Protein AF-A0A2K6L1Q2-F1 (afdb_monomer)

pLDDT: mean 73.41, std 18.21, range [31.97, 95.38]

Radius of gyration: 20.14 Å; Cα contacts (8 Å, |Δi|>4): 125; chains: 1; bounding box: 60×43×39 Å

Sequence (139 aa):
LRARGFLQLRGVNGSLGMLEQARARGLYQRLSLCTLGQEPLPGPEVGAPSDGQVPCNAIPELLCVTKPGGLVCLTTRTNLSNLQNKEALEATPGRLEQAGAWDCLPPSWRWYPASLPRMASSSALSTCTESRRRPRLRK

Organism: Rhinopithecus bieti (NCBI:txid61621)

Foldseek 3Di:
DVVQVPPAAEEEFLDPVVQVVVVVVVPHPYYYNDQQPPDQDPAQDEDEDEPPGYALNSVVRNLVRHDVVGDHDYDYDDDPVCPVVVVSNVVSQVVCVVVVNDDDDDPPDDDDPPPPPPPPDDDDDDDDDDDDDDDDDDD

Nearest PDB structures (foldseek):
  4gl2-assembly1_A  TM=4.112E-01  e=1.077E+00  Homo sapiens
  6gjz-assembly1_A  TM=3.585E-01  e=5.504E-01  Mus musculus
  6gkm-assembly1_A  TM=3.694E-01  e=7.199E-01  Mus musculus
  6h61-assembly1_A  TM=3.714E-01  e=9.416E-01  Mus musculus
  6g1s-assembly1_A  TM=3.809E-01  e=8.624E+00  Mus musculus

Structure (mmCIF, N/CA/C/O backbone):
data_AF-A0A2K6L1Q2-F1
#
_entry.id   AF-A0A2K6L1Q2-F1
#
loop_
_atom_site.group_PDB
_atom_site.id
_atom_site.type_symbol
_atom_site.label_atom_id
_atom_site.label_alt_id
_atom_site.label_comp_id
_atom_site.label_asym_id
_atom_site.label_entity_id
_atom_site.label_seq_id
_atom_site.pdbx_PDB_ins_code
_atom_site.Cartn_x
_atom_site.Cartn_y
_atom_site.Cartn_z
_atom_site.occupancy
_atom_site.B_iso_or_equiv
_atom_site.auth_seq_id
_atom_site.auth_comp_id
_atom_site.auth_asym_id
_atom_site.auth_atom_id
_atom_site.pdbx_PDB_model_num
ATOM 1 N N . LEU A 1 1 ? -0.148 -15.492 0.719 1.00 76.94 1 LEU A N 1
ATOM 2 C CA . LEU A 1 1 ? -1.339 -14.608 0.795 1.00 76.94 1 LEU A CA 1
ATOM 3 C C . LEU A 1 1 ? -2.641 -15.402 0.752 1.00 76.94 1 LEU A C 1
ATOM 5 O O . LEU A 1 1 ? -3.340 -15.396 1.754 1.00 76.94 1 LEU A O 1
ATOM 9 N N . ARG A 1 2 ? -2.929 -16.177 -0.304 1.00 80.12 2 ARG A N 1
ATOM 10 C CA . ARG A 1 2 ? -4.158 -17.001 -0.370 1.00 80.12 2 ARG A CA 1
ATOM 11 C C . ARG A 1 2 ? -4.331 -17.972 0.806 1.00 80.12 2 ARG A C 1
ATOM 13 O O . ARG A 1 2 ? -5.393 -17.998 1.408 1.00 80.12 2 ARG A O 1
ATOM 20 N N . ALA A 1 3 ? -3.266 -18.674 1.203 1.00 82.38 3 ALA A N 1
ATOM 21 C CA . ALA A 1 3 ? -3.279 -19.554 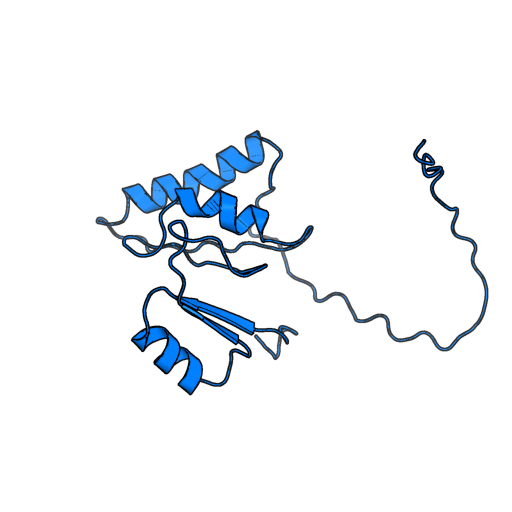2.381 1.00 82.38 3 ALA A CA 1
ATOM 22 C C . ALA A 1 3 ? -3.550 -18.820 3.713 1.00 82.38 3 ALA A C 1
ATOM 24 O O . ALA A 1 3 ? -3.939 -19.440 4.691 1.00 82.38 3 ALA A O 1
ATOM 25 N N . ARG A 1 4 ? -3.364 -17.492 3.750 1.00 81.06 4 ARG A N 1
ATOM 26 C CA . ARG A 1 4 ? -3.723 -16.629 4.884 1.00 81.06 4 ARG A CA 1
ATOM 27 C C . ARG A 1 4 ? -5.089 -15.955 4.686 1.00 81.06 4 ARG A C 1
ATOM 29 O O . ARG A 1 4 ? -5.346 -14.942 5.308 1.00 81.06 4 ARG A O 1
ATOM 36 N N . GLY A 1 5 ? -5.937 -16.449 3.782 1.00 84.56 5 GLY A N 1
ATOM 37 C CA . GLY A 1 5 ? -7.286 -15.918 3.550 1.00 84.56 5 GLY A CA 1
ATOM 38 C C . GLY A 1 5 ? -7.372 -14.674 2.658 1.00 84.56 5 GLY A C 1
ATOM 39 O O . GLY A 1 5 ? -8.467 -14.169 2.429 1.00 84.56 5 GLY A O 1
ATOM 40 N N . PHE A 1 6 ? -6.261 -14.183 2.098 1.00 83.50 6 PHE A N 1
ATOM 41 C CA . PHE A 1 6 ? -6.296 -13.059 1.155 1.00 83.50 6 PHE A CA 1
ATOM 42 C C . PHE A 1 6 ? -6.743 -13.551 -0.221 1.00 83.50 6 PHE A C 1
ATOM 44 O O . PHE A 1 6 ? -5.948 -14.094 -0.994 1.00 83.50 6 PHE A O 1
ATOM 51 N N . LEU A 1 7 ? -8.036 -13.390 -0.499 1.00 84.44 7 LEU A N 1
ATOM 52 C CA . LEU A 1 7 ? -8.665 -13.860 -1.731 1.00 84.44 7 LEU A CA 1
ATOM 53 C C . LEU A 1 7 ? -8.673 -12.811 -2.833 1.00 84.44 7 LEU A C 1
ATOM 55 O O . LEU A 1 7 ? -8.662 -13.195 -3.995 1.00 84.44 7 LEU A O 1
ATOM 59 N N . GLN A 1 8 ? -8.681 -11.521 -2.487 1.00 86.00 8 GLN A N 1
ATOM 60 C CA . GLN A 1 8 ? -8.736 -10.432 -3.457 1.00 86.00 8 GLN A CA 1
ATOM 61 C C . GLN A 1 8 ? -7.426 -9.639 -3.462 1.00 86.00 8 GLN A C 1
ATOM 63 O O . GLN A 1 8 ? -7.182 -8.839 -2.564 1.00 86.00 8 GLN A O 1
ATOM 68 N N . LEU A 1 9 ? -6.573 -9.893 -4.454 1.00 86.88 9 LEU A N 1
ATOM 69 C CA . LEU A 1 9 ? -5.288 -9.228 -4.632 1.00 86.88 9 LEU A CA 1
ATOM 70 C C . LEU A 1 9 ? -5.365 -8.291 -5.835 1.00 86.88 9 LEU A C 1
ATOM 72 O O . LEU A 1 9 ? -5.622 -8.717 -6.963 1.00 86.88 9 LEU A O 1
ATOM 76 N N . ARG A 1 10 ? -5.110 -7.010 -5.582 1.00 87.62 10 ARG A N 1
ATOM 77 C CA . ARG A 1 10 ? -4.991 -5.964 -6.599 1.00 87.62 10 ARG A CA 1
ATOM 78 C C . ARG A 1 10 ? -3.590 -5.377 -6.525 1.00 87.62 10 ARG A C 1
ATOM 80 O O . ARG A 1 10 ? -3.034 -5.279 -5.434 1.00 87.62 10 ARG A O 1
ATOM 87 N N . GLY A 1 11 ? -3.006 -5.083 -7.678 1.00 87.44 11 GLY A N 1
ATOM 88 C CA . GLY A 1 11 ? -1.664 -4.522 -7.780 1.00 87.44 11 GLY A CA 1
ATOM 89 C C . GLY A 1 11 ? -1.693 -3.204 -8.533 1.00 87.44 11 GLY A C 1
ATOM 90 O O . GLY A 1 11 ? -2.393 -3.084 -9.537 1.00 87.44 11 GLY A O 1
ATOM 91 N N . VAL A 1 12 ? -0.912 -2.243 -8.059 1.00 86.00 12 VAL A N 1
ATOM 92 C CA . VAL A 1 12 ? -0.738 -0.942 -8.700 1.00 86.00 12 VAL A CA 1
ATOM 93 C C . VAL A 1 12 ? 0.741 -0.641 -8.824 1.00 86.00 12 VAL A C 1
ATOM 95 O O . VAL A 1 12 ? 1.527 -0.943 -7.924 1.00 86.00 12 VAL A O 1
ATOM 98 N N . ASN A 1 13 ? 1.136 -0.122 -9.980 1.00 86.38 13 ASN A N 1
ATOM 99 C CA . ASN A 1 13 ? 2.508 0.277 -10.246 1.00 86.38 13 ASN A CA 1
ATOM 100 C C . ASN A 1 13 ? 2.531 1.357 -11.329 1.00 86.38 13 ASN A C 1
ATOM 102 O O . ASN A 1 13 ? 1.692 1.323 -12.222 1.00 86.38 13 ASN A O 1
ATOM 106 N N . GLY A 1 14 ? 3.507 2.265 -11.288 1.00 86.56 14 GLY A N 1
ATOM 107 C CA . GLY A 1 14 ? 3.717 3.272 -12.337 1.00 86.56 14 GLY A CA 1
ATOM 108 C C . GLY A 1 14 ? 4.475 2.749 -13.567 1.00 86.56 14 GLY A C 1
ATOM 109 O O . GLY A 1 14 ? 4.602 3.460 -14.556 1.00 86.56 14 GLY A O 1
ATOM 110 N N . SER A 1 15 ? 4.986 1.512 -13.537 1.00 89.06 15 SER A N 1
ATOM 111 C CA . SER A 1 15 ? 5.748 0.903 -14.633 1.00 89.06 15 SER A CA 1
ATOM 112 C C . SER A 1 15 ? 4.976 -0.224 -15.315 1.00 89.06 15 SER A C 1
ATOM 114 O O . SER A 1 15 ? 4.631 -1.228 -14.687 1.00 89.06 15 SER A O 1
ATOM 116 N N . LEU A 1 16 ? 4.788 -0.108 -16.634 1.00 90.81 16 LEU A N 1
ATOM 117 C CA . LEU A 1 16 ? 4.151 -1.147 -17.445 1.00 90.81 16 LEU A CA 1
ATOM 118 C C . LEU A 1 16 ? 4.905 -2.485 -17.366 1.00 90.81 16 LEU A C 1
ATOM 120 O O . LEU A 1 16 ? 4.280 -3.522 -17.154 1.00 90.81 16 LEU A O 1
ATOM 124 N N . GLY A 1 17 ? 6.240 -2.461 -17.430 1.00 93.75 17 GLY A N 1
ATOM 125 C CA . GLY A 1 17 ? 7.057 -3.677 -17.340 1.00 93.75 17 GLY A CA 1
ATOM 126 C C . GLY A 1 17 ? 6.898 -4.403 -16.000 1.00 93.75 17 GLY A C 1
ATOM 127 O O . GLY A 1 17 ? 6.824 -5.631 -15.955 1.00 93.75 17 GLY A O 1
ATOM 128 N N . MET A 1 18 ? 6.747 -3.662 -14.895 1.00 92.38 18 MET A N 1
ATOM 129 C CA . MET A 1 18 ? 6.452 -4.265 -13.589 1.00 92.38 18 MET A CA 1
ATOM 130 C C . MET A 1 18 ? 5.052 -4.888 -13.543 1.00 92.38 18 MET A C 1
ATOM 132 O O . MET A 1 18 ? 4.867 -5.937 -12.923 1.00 92.38 18 MET A O 1
ATOM 136 N N . LEU A 1 19 ? 4.066 -4.286 -14.215 1.00 93.44 19 LEU A N 1
ATOM 137 C CA . LEU A 1 19 ? 2.722 -4.859 -14.323 1.00 93.44 19 LEU A CA 1
ATOM 138 C C . LEU A 1 19 ? 2.707 -6.130 -15.176 1.00 93.44 19 LEU A C 1
ATOM 140 O O . LEU A 1 19 ? 1.99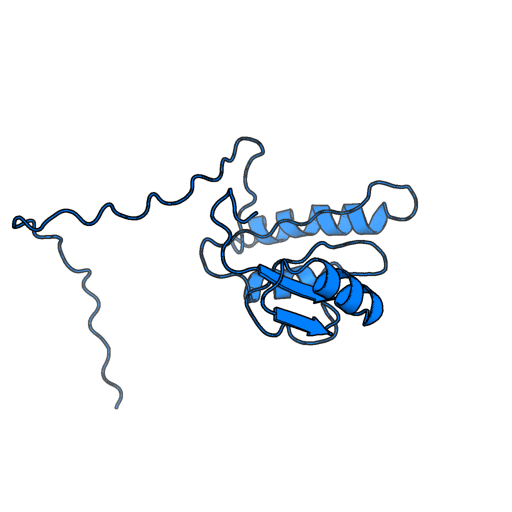9 -7.076 -14.835 1.00 93.44 19 LEU A O 1
ATOM 144 N N . GLU A 1 20 ? 3.499 -6.200 -16.243 1.00 95.38 20 GLU A N 1
ATOM 145 C CA . GLU A 1 20 ? 3.662 -7.419 -17.044 1.00 95.38 20 GLU A CA 1
ATOM 146 C C . GLU A 1 20 ? 4.281 -8.548 -16.215 1.00 95.38 20 GLU A C 1
ATOM 148 O O . GLU A 1 20 ? 3.745 -9.660 -16.180 1.00 95.38 20 GLU A O 1
ATOM 153 N N . GLN A 1 21 ? 5.333 -8.250 -15.446 1.00 94.75 21 GLN A N 1
ATOM 154 C CA . GLN A 1 21 ? 5.915 -9.202 -14.497 1.00 94.75 21 GLN A CA 1
ATOM 155 C C . GLN A 1 21 ? 4.903 -9.651 -13.433 1.00 94.75 21 GLN A C 1
ATOM 157 O O . GLN A 1 21 ? 4.828 -10.836 -13.104 1.00 94.75 21 GLN A O 1
ATOM 162 N N . ALA A 1 22 ? 4.098 -8.731 -12.894 1.00 93.00 22 ALA A N 1
ATOM 163 C CA . ALA A 1 22 ? 3.054 -9.055 -11.925 1.00 93.00 22 ALA A CA 1
ATOM 164 C C . ALA A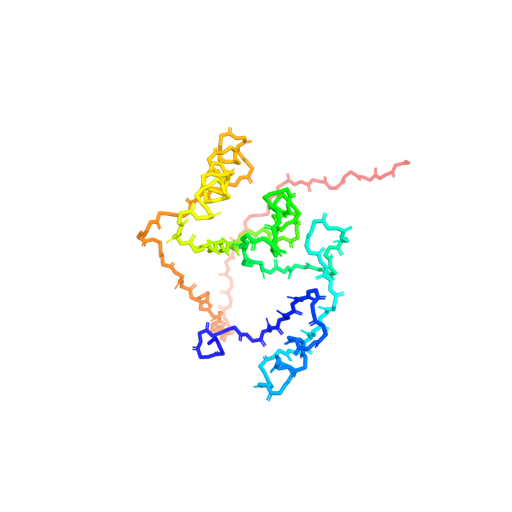 1 22 ? 1.950 -9.933 -12.538 1.00 93.00 22 ALA A C 1
ATOM 166 O O . ALA A 1 22 ? 1.470 -10.863 -11.884 1.00 93.00 22 ALA A O 1
ATOM 167 N N . ARG A 1 23 ? 1.582 -9.681 -13.801 1.00 93.81 23 ARG A N 1
ATOM 168 C CA . ARG A 1 23 ? 0.609 -10.477 -14.561 1.00 93.81 23 ARG A CA 1
ATOM 169 C C . ARG A 1 23 ? 1.105 -11.903 -14.765 1.00 93.81 23 ARG A C 1
ATOM 171 O O . ARG A 1 23 ? 0.349 -12.836 -14.510 1.00 93.81 23 ARG A O 1
ATOM 178 N N . ALA A 1 24 ? 2.374 -12.074 -15.137 1.00 95.38 24 ALA A N 1
ATOM 179 C CA . ALA A 1 24 ? 2.987 -13.386 -15.339 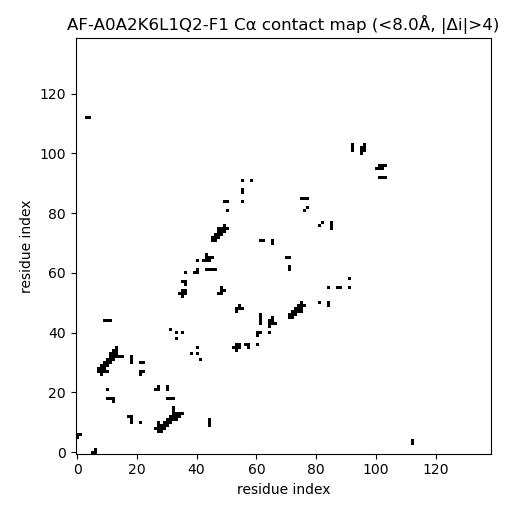1.00 95.38 24 ALA A CA 1
ATOM 180 C C . ALA A 1 24 ? 2.954 -14.271 -14.078 1.00 95.38 24 ALA A C 1
ATOM 182 O O . ALA A 1 24 ? 2.927 -15.494 -14.181 1.00 95.38 24 ALA A O 1
ATOM 183 N N . ARG A 1 25 ? 2.895 -13.675 -12.878 1.00 90.75 25 ARG A N 1
ATOM 184 C CA . ARG A 1 25 ? 2.770 -14.419 -11.611 1.00 90.75 25 ARG A CA 1
ATOM 185 C C . ARG A 1 25 ? 1.368 -14.982 -11.358 1.00 90.75 25 ARG A C 1
ATOM 187 O O . ARG A 1 25 ? 1.222 -15.827 -10.482 1.00 90.75 25 ARG A O 1
ATOM 194 N N . GLY A 1 26 ? 0.333 -14.489 -12.044 1.00 89.94 26 GLY A N 1
ATOM 195 C CA . GLY A 1 26 ? -1.047 -14.978 -11.905 1.00 89.94 26 GLY A CA 1
ATOM 196 C C . GLY A 1 26 ? -1.677 -14.783 -10.516 1.00 89.94 26 GLY A C 1
ATOM 197 O O . GLY A 1 26 ? -2.661 -15.441 -10.188 1.00 89.94 26 GLY A O 1
ATOM 198 N N . LEU A 1 27 ? -1.109 -13.912 -9.670 1.00 88.69 27 LEU A N 1
ATOM 199 C CA . LEU A 1 27 ? -1.566 -13.711 -8.286 1.00 88.69 27 LEU A CA 1
ATOM 200 C C . LEU A 1 27 ? -2.655 -12.638 -8.151 1.00 88.69 27 LEU A C 1
ATOM 202 O O . LEU A 1 27 ? -3.487 -12.724 -7.250 1.00 88.69 27 LEU A O 1
ATOM 206 N N . TYR A 1 28 ? -2.623 -11.619 -9.009 1.00 89.56 28 TYR A N 1
ATOM 207 C CA . TYR A 1 28 ? -3.480 -10.438 -8.925 1.00 89.56 28 TYR A CA 1
ATOM 208 C C . TYR A 1 28 ? -4.716 -10.607 -9.810 1.00 89.56 28 TYR A C 1
ATOM 210 O O . TYR A 1 28 ? -4.581 -10.960 -10.978 1.00 89.56 28 TYR A O 1
ATOM 218 N N . GLN A 1 29 ? -5.916 -10.309 -9.300 1.00 89.38 29 GLN A N 1
ATOM 219 C CA . GLN A 1 29 ? -7.115 -10.274 -10.157 1.00 89.38 29 GLN A CA 1
ATOM 220 C C . GLN A 1 29 ? -7.197 -8.999 -10.987 1.00 89.38 29 GLN A C 1
ATOM 222 O O . GLN A 1 29 ? -7.828 -8.989 -12.040 1.00 89.38 29 GLN A O 1
ATOM 227 N N . ARG A 1 30 ? -6.600 -7.908 -10.496 1.00 89.19 30 ARG A N 1
ATOM 228 C CA . ARG A 1 30 ? -6.578 -6.622 -11.186 1.00 89.19 30 ARG A CA 1
ATOM 229 C C . ARG A 1 30 ? -5.223 -5.957 -11.024 1.00 89.19 30 ARG A C 1
ATOM 231 O O . ARG A 1 30 ? -4.647 -5.973 -9.937 1.00 89.19 30 ARG A O 1
ATOM 238 N N . LEU A 1 31 ? -4.762 -5.367 -12.117 1.00 90.94 31 LEU A N 1
ATOM 239 C CA . LEU A 1 31 ? -3.541 -4.585 -12.204 1.00 90.94 31 LEU A CA 1
ATOM 240 C C . LEU A 1 31 ? -3.896 -3.213 -12.778 1.00 90.94 31 LEU A C 1
ATOM 242 O O . LEU A 1 31 ? -4.593 -3.157 -13.793 1.00 90.94 31 LEU A O 1
ATOM 246 N N . SER A 1 32 ? -3.439 -2.142 -12.136 1.00 89.25 32 SER A N 1
ATOM 247 C CA . SER A 1 32 ? -3.660 -0.765 -12.590 1.00 89.25 32 SER A CA 1
ATOM 248 C C . SER A 1 32 ? -2.321 -0.049 -12.764 1.00 89.25 32 SER A C 1
ATOM 250 O O . SER A 1 32 ? -1.442 -0.154 -11.907 1.00 89.25 32 SER A O 1
ATOM 252 N N . LEU A 1 33 ? -2.178 0.677 -13.872 1.00 89.31 33 LEU A N 1
ATOM 253 C CA . LEU A 1 33 ? -1.075 1.612 -14.083 1.00 89.31 33 LEU A CA 1
ATOM 254 C C . LEU A 1 33 ? -1.451 2.931 -13.409 1.00 89.31 33 LEU A C 1
ATOM 256 O O . LEU A 1 33 ? -2.422 3.555 -13.823 1.00 89.31 33 LEU A O 1
ATOM 260 N N . CYS A 1 34 ? -0.750 3.290 -12.338 1.00 85.00 34 CYS A N 1
ATOM 261 C CA . CYS A 1 34 ? -1.001 4.511 -11.572 1.00 85.00 34 CYS A CA 1
ATOM 262 C C . CYS A 1 34 ? 0.240 4.849 -10.749 1.00 85.00 34 CYS A C 1
ATOM 264 O O . CYS A 1 34 ? 0.873 3.954 -10.171 1.00 85.00 34 CYS A O 1
ATOM 266 N N . THR A 1 35 ? 0.570 6.136 -10.673 1.00 82.38 35 THR A N 1
ATOM 267 C CA . THR A 1 35 ? 1.663 6.635 -9.833 1.00 82.38 35 THR A CA 1
ATOM 268 C C . THR A 1 35 ? 1.097 7.266 -8.565 1.00 82.38 35 THR A C 1
ATOM 270 O O . THR A 1 35 ? 0.385 8.268 -8.616 1.00 82.38 35 THR A O 1
ATOM 273 N N . LEU A 1 36 ? 1.423 6.671 -7.415 1.00 77.00 36 LEU A N 1
ATOM 274 C CA . LEU A 1 36 ? 0.973 7.142 -6.102 1.00 77.00 36 LEU A CA 1
ATOM 275 C C . LEU A 1 36 ? 1.365 8.608 -5.866 1.00 77.00 36 LEU A C 1
ATOM 277 O O . LEU A 1 36 ? 2.521 8.982 -6.071 1.00 77.00 36 LEU A O 1
ATOM 281 N N . GLY A 1 37 ? 0.414 9.426 -5.407 1.00 73.75 37 GLY A N 1
ATOM 282 C CA . GLY A 1 37 ? 0.632 10.850 -5.147 1.00 73.75 37 GLY A CA 1
ATOM 283 C C . GLY A 1 37 ? 0.746 11.731 -6.398 1.00 73.75 37 GLY A C 1
ATOM 284 O O . GLY A 1 37 ? 1.063 12.913 -6.269 1.00 73.75 37 GLY A O 1
ATOM 285 N N . GLN A 1 38 ? 0.526 11.188 -7.599 1.00 76.62 38 GLN A N 1
ATOM 286 C CA . GLN A 1 38 ? 0.367 11.965 -8.839 1.00 76.62 38 GLN A CA 1
ATOM 287 C C . GLN A 1 38 ? -1.061 11.875 -9.377 1.00 76.62 38 GLN A C 1
ATOM 289 O O . GLN A 1 38 ? -1.599 12.859 -9.878 1.00 76.62 38 GLN A O 1
ATOM 294 N N . GLU A 1 39 ? -1.678 10.705 -9.246 1.00 76.75 39 GLU A N 1
ATOM 295 C CA . GLU A 1 39 ? -3.009 10.402 -9.761 1.00 76.75 39 GLU A CA 1
ATOM 296 C C . GLU A 1 39 ? -3.850 9.765 -8.646 1.00 76.75 39 GLU A C 1
ATOM 298 O O . GLU A 1 39 ? -3.292 9.008 -7.848 1.00 76.75 39 GLU A O 1
ATOM 303 N N . PRO A 1 40 ? -5.172 10.026 -8.593 1.00 74.94 40 PRO A N 1
ATOM 304 C CA . PRO A 1 40 ? -6.049 9.403 -7.613 1.00 74.94 40 PRO A CA 1
ATOM 305 C C . PRO A 1 40 ? -6.035 7.873 -7.698 1.00 74.94 40 PRO A C 1
ATOM 307 O O . PRO A 1 40 ? -6.221 7.297 -8.775 1.00 74.94 40 PRO A O 1
ATOM 310 N N . LEU A 1 41 ? -5.918 7.209 -6.552 1.00 72.94 41 LEU A N 1
ATOM 311 C CA . LEU A 1 41 ? -5.970 5.756 -6.464 1.00 72.94 41 LEU A CA 1
ATOM 312 C C . LEU A 1 41 ? -7.329 5.202 -6.937 1.00 72.94 41 LEU A C 1
ATOM 314 O O . LEU A 1 41 ? -8.385 5.656 -6.483 1.00 72.94 41 LEU A O 1
ATOM 318 N N . PRO A 1 42 ? -7.352 4.157 -7.789 1.00 66.12 42 PRO A N 1
ATOM 319 C CA . PRO A 1 42 ? -8.587 3.620 -8.361 1.00 66.12 42 PRO A CA 1
ATOM 320 C C . PRO A 1 42 ? -9.417 2.756 -7.384 1.00 66.12 42 PRO A C 1
ATOM 322 O O . PRO A 1 42 ? -10.364 2.077 -7.804 1.00 66.12 42 PRO A O 1
ATOM 325 N N . GLY A 1 43 ? -9.096 2.757 -6.084 1.00 65.69 43 GLY A N 1
ATOM 326 C CA . GLY A 1 43 ? -9.855 2.079 -5.033 1.00 65.69 43 GLY A CA 1
ATOM 327 C C . GLY A 1 43 ? -9.060 1.830 -3.741 1.00 65.69 43 GLY A C 1
ATOM 328 O O . GLY A 1 43 ? -7.963 2.355 -3.588 1.00 65.69 43 GLY A O 1
ATOM 329 N N . PRO A 1 44 ? -9.600 1.014 -2.808 1.00 57.00 44 PRO A N 1
ATOM 330 C CA . PRO A 1 44 ? -8.917 0.623 -1.573 1.00 57.00 44 PRO A CA 1
ATOM 331 C C . PRO A 1 44 ? -7.688 -0.231 -1.881 1.00 57.00 44 PRO A C 1
ATOM 333 O O . PRO A 1 44 ? -7.815 -1.409 -2.228 1.00 57.00 44 PRO A O 1
ATOM 336 N N . GLU A 1 45 ? -6.508 0.368 -1.768 1.00 59.31 45 GLU A N 1
ATOM 337 C CA . GLU A 1 45 ? -5.235 -0.205 -2.203 1.00 59.31 45 GLU A CA 1
ATOM 338 C C . GLU A 1 45 ? -4.161 -0.068 -1.118 1.00 59.31 45 GLU A C 1
ATOM 340 O O . GLU A 1 45 ? -4.205 0.834 -0.286 1.00 59.31 45 GLU A O 1
ATOM 345 N N . VAL A 1 46 ? -3.207 -1.004 -1.100 1.00 54.75 46 VAL A N 1
ATOM 346 C CA . VAL A 1 46 ? -2.101 -1.051 -0.130 1.00 54.75 46 VAL A CA 1
ATOM 347 C C . VAL A 1 46 ? -0.803 -0.748 -0.878 1.00 54.75 46 VAL A C 1
ATOM 349 O O . VAL A 1 46 ? -0.494 -1.431 -1.854 1.00 54.75 46 VAL A O 1
ATOM 352 N N . GLY A 1 47 ? -0.055 0.265 -0.433 1.00 53.06 47 GLY A N 1
ATOM 353 C CA . GLY A 1 47 ? 1.185 0.726 -1.070 1.00 53.06 47 GLY A CA 1
ATOM 354 C C . GLY A 1 47 ? 2.438 0.424 -0.243 1.00 53.06 47 GLY A C 1
ATOM 355 O O . GLY A 1 47 ? 2.379 0.398 0.981 1.00 53.06 47 GLY A O 1
ATOM 356 N N . ALA A 1 48 ? 3.580 0.228 -0.909 1.00 54.53 48 ALA A N 1
ATOM 357 C CA . ALA A 1 48 ? 4.896 0.076 -0.282 1.00 54.53 48 ALA A CA 1
ATOM 358 C C . ALA A 1 48 ? 5.793 1.262 -0.685 1.00 54.53 48 ALA A C 1
ATOM 360 O O . ALA A 1 48 ? 6.228 1.312 -1.838 1.00 54.53 48 ALA A O 1
ATOM 361 N N . PRO A 1 49 ? 6.046 2.238 0.206 1.00 48.91 49 PRO A N 1
ATOM 362 C CA . PRO A 1 49 ? 6.767 3.441 -0.182 1.00 48.91 49 PRO A CA 1
ATOM 363 C C . PRO A 1 49 ? 8.294 3.293 -0.158 1.00 48.91 49 PRO A C 1
ATOM 365 O O . PRO A 1 49 ? 8.879 2.873 0.835 1.00 48.91 49 PRO A O 1
ATOM 368 N N . SER A 1 50 ? 8.965 3.705 -1.237 1.00 44.97 50 SER A N 1
ATOM 369 C CA . SER A 1 50 ? 10.432 3.750 -1.334 1.00 44.97 50 SER A CA 1
ATOM 370 C C . SER A 1 50 ? 10.912 4.995 -2.085 1.00 44.97 50 SER A C 1
ATOM 372 O O . SER A 1 50 ? 10.148 5.565 -2.872 1.00 44.97 50 SER A O 1
ATOM 374 N N . ASP A 1 51 ? 12.174 5.393 -1.863 1.00 39.53 51 ASP A N 1
ATOM 375 C CA . ASP A 1 51 ? 12.806 6.503 -2.584 1.00 39.53 51 ASP A CA 1
ATOM 376 C C . ASP A 1 51 ? 12.696 6.334 -4.096 1.00 39.53 51 ASP A C 1
ATOM 378 O O . ASP A 1 51 ? 13.031 5.274 -4.635 1.00 39.53 51 ASP A O 1
ATOM 382 N N . GLY A 1 52 ? 12.268 7.393 -4.777 1.00 52.47 52 GLY A N 1
ATOM 383 C CA . GLY A 1 52 ? 12.067 7.396 -6.224 1.00 52.47 52 GLY A CA 1
ATOM 384 C C . GLY A 1 52 ? 10.840 6.617 -6.718 1.00 52.47 52 GLY A C 1
ATOM 385 O O . GLY A 1 52 ? 10.695 6.472 -7.928 1.00 52.47 52 GLY A O 1
ATOM 386 N N . GLN A 1 53 ? 9.964 6.112 -5.835 1.00 59.06 53 GLN A N 1
ATOM 387 C CA . GLN A 1 53 ? 8.741 5.395 -6.239 1.00 59.06 53 GLN A CA 1
ATOM 388 C C . GLN A 1 53 ? 7.462 5.909 -5.571 1.00 59.06 53 GLN A C 1
ATOM 390 O O . GLN A 1 53 ? 6.442 5.998 -6.249 1.00 59.06 53 GLN A O 1
ATOM 395 N N . VAL A 1 54 ? 7.485 6.259 -4.276 1.00 61.66 54 VAL A N 1
ATOM 396 C CA . VAL A 1 54 ? 6.292 6.778 -3.577 1.00 61.66 54 VAL A CA 1
ATOM 397 C C . VAL A 1 54 ? 6.682 7.895 -2.604 1.00 61.66 54 VAL A C 1
ATOM 399 O O . VAL A 1 54 ? 7.323 7.620 -1.586 1.00 61.66 54 VAL A O 1
ATOM 402 N N . PRO A 1 55 ? 6.297 9.147 -2.879 1.00 70.69 55 PRO A N 1
ATOM 403 C CA . PRO A 1 55 ? 6.540 10.259 -1.967 1.00 70.69 55 PRO A CA 1
ATOM 404 C C . PRO A 1 55 ? 5.705 10.140 -0.678 1.00 70.69 55 PRO A C 1
ATOM 406 O O . PRO A 1 55 ? 4.587 9.626 -0.684 1.00 70.69 55 PRO A O 1
ATOM 409 N N . CYS A 1 56 ? 6.217 10.660 0.447 1.00 74.38 56 CYS A N 1
ATOM 410 C CA . CYS A 1 56 ? 5.501 10.624 1.736 1.00 74.38 56 CYS A CA 1
ATOM 411 C C . CYS A 1 56 ? 4.146 11.362 1.699 1.00 74.38 56 CYS A C 1
ATOM 413 O O . CYS A 1 56 ? 3.259 11.068 2.498 1.00 74.38 56 CYS A O 1
ATOM 415 N N . ASN A 1 57 ? 3.948 12.284 0.750 1.00 75.31 57 ASN A N 1
ATOM 416 C CA . ASN A 1 57 ? 2.665 12.962 0.539 1.00 75.31 57 ASN A CA 1
ATOM 417 C C . ASN A 1 57 ? 1.558 12.036 -0.015 1.00 75.31 57 ASN A C 1
ATOM 419 O O . ASN A 1 57 ? 0.396 12.426 0.022 1.00 75.31 57 ASN A O 1
ATOM 423 N N . ALA A 1 58 ? 1.885 10.824 -0.478 1.00 78.31 58 ALA A N 1
ATOM 424 C CA . ALA A 1 58 ? 0.907 9.819 -0.896 1.00 78.31 58 ALA A CA 1
ATOM 425 C C . ALA A 1 58 ? 0.304 9.050 0.295 1.00 78.31 58 ALA A C 1
ATOM 427 O O . ALA A 1 58 ? -0.693 8.346 0.145 1.00 78.31 58 ALA A O 1
ATOM 428 N N . ILE A 1 59 ? 0.888 9.169 1.494 1.00 80.31 59 ILE A N 1
ATOM 429 C CA . ILE A 1 59 ? 0.417 8.446 2.682 1.00 80.31 59 ILE A CA 1
ATOM 430 C C . ILE A 1 59 ? -1.029 8.831 3.035 1.00 80.31 59 ILE A C 1
ATOM 432 O O . ILE A 1 59 ? -1.838 7.918 3.154 1.00 80.31 59 ILE A O 1
ATOM 436 N N . PRO A 1 60 ? -1.421 10.119 3.129 1.00 78.94 60 PRO A N 1
ATOM 437 C CA . PRO A 1 60 ? -2.818 10.490 3.374 1.00 78.94 60 PRO A CA 1
ATOM 438 C C . PRO A 1 60 ? -3.810 9.873 2.383 1.00 78.94 60 PRO A C 1
ATOM 440 O O . PRO A 1 60 ? -4.899 9.465 2.773 1.00 78.94 60 PRO A O 1
ATOM 443 N N . GLU A 1 61 ? -3.431 9.758 1.112 1.00 80.12 61 GLU A N 1
ATOM 444 C CA . GLU A 1 61 ? -4.272 9.138 0.091 1.00 80.12 61 GLU A CA 1
ATOM 445 C C . GLU A 1 61 ? -4.453 7.633 0.337 1.00 80.12 61 GLU A C 1
ATOM 447 O O . GLU A 1 61 ? -5.585 7.147 0.329 1.00 80.12 61 GLU A O 1
ATOM 452 N N . LEU A 1 62 ? -3.363 6.913 0.642 1.00 80.81 62 LEU A N 1
ATOM 453 C CA . LEU A 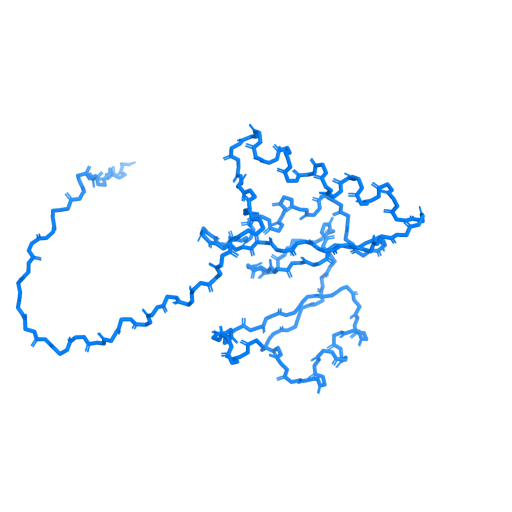1 62 ? -3.403 5.493 1.021 1.00 80.81 62 LEU A CA 1
ATOM 454 C C . LEU A 1 62 ? -4.341 5.257 2.211 1.00 80.81 62 LEU A C 1
ATOM 456 O O . LEU A 1 62 ? -5.083 4.274 2.251 1.00 80.81 62 LEU A O 1
ATOM 460 N N . LEU A 1 63 ? -4.339 6.176 3.173 1.00 80.88 63 LEU A N 1
ATOM 461 C CA . LEU A 1 63 ? -5.223 6.126 4.330 1.00 80.88 63 LEU A CA 1
ATOM 462 C C . LEU A 1 63 ? -6.684 6.371 3.936 1.00 80.88 63 LEU A C 1
ATOM 464 O O . LEU A 1 63 ? -7.552 5.599 4.330 1.00 80.88 63 LEU A O 1
ATOM 468 N N . CYS A 1 64 ? -6.962 7.384 3.112 1.00 79.25 64 CYS A N 1
ATOM 469 C CA . CYS A 1 64 ? -8.315 7.699 2.641 1.00 79.25 64 CYS A CA 1
ATOM 470 C C . CYS A 1 64 ? -8.966 6.550 1.867 1.00 79.25 64 CYS A C 1
ATOM 472 O O . CYS A 1 64 ? -10.175 6.338 1.975 1.00 79.25 64 CYS A O 1
ATOM 474 N N . VAL A 1 65 ? -8.187 5.800 1.085 1.00 80.62 65 VAL A N 1
ATOM 475 C CA . VAL A 1 65 ? -8.720 4.646 0.355 1.00 80.62 65 VAL A CA 1
ATOM 476 C C . VAL A 1 65 ? -8.817 3.395 1.223 1.00 80.62 65 VAL A C 1
ATOM 478 O O . VAL A 1 65 ? -9.532 2.459 0.871 1.00 80.62 65 VAL A O 1
ATOM 481 N N . THR A 1 66 ? -8.148 3.349 2.372 1.00 84.31 66 THR A N 1
ATOM 482 C CA . THR A 1 66 ? -8.218 2.192 3.262 1.00 84.31 66 THR A CA 1
ATOM 483 C C . THR A 1 66 ? -9.567 2.153 3.979 1.00 84.31 66 THR A C 1
ATOM 485 O O . THR A 1 66 ? -10.027 3.123 4.575 1.00 84.31 66 THR A O 1
ATOM 488 N N . LYS A 1 67 ? -10.239 0.998 3.921 1.00 84.12 67 LYS A N 1
ATOM 489 C CA . LYS A 1 67 ? -11.531 0.803 4.596 1.00 84.12 67 LYS A CA 1
ATOM 490 C C . LYS A 1 67 ? -11.371 0.928 6.119 1.00 84.12 67 LYS A C 1
ATOM 492 O O . LYS A 1 67 ? -10.320 0.542 6.627 1.00 84.12 67 LYS A O 1
ATOM 497 N N . PRO A 1 68 ? -12.413 1.336 6.867 1.00 81.62 68 PRO A N 1
ATOM 498 C CA . PRO A 1 68 ? -12.388 1.283 8.329 1.00 81.62 68 PRO A CA 1
ATOM 499 C C . PRO A 1 68 ? -12.000 -0.113 8.842 1.00 81.62 68 PRO A C 1
ATOM 501 O O . PRO A 1 68 ? -12.536 -1.118 8.372 1.00 81.62 68 PRO A O 1
ATOM 504 N N . GLY A 1 69 ? -11.046 -0.177 9.776 1.00 82.69 69 GLY A N 1
ATOM 505 C CA . GLY A 1 69 ? -10.463 -1.433 10.277 1.00 82.69 6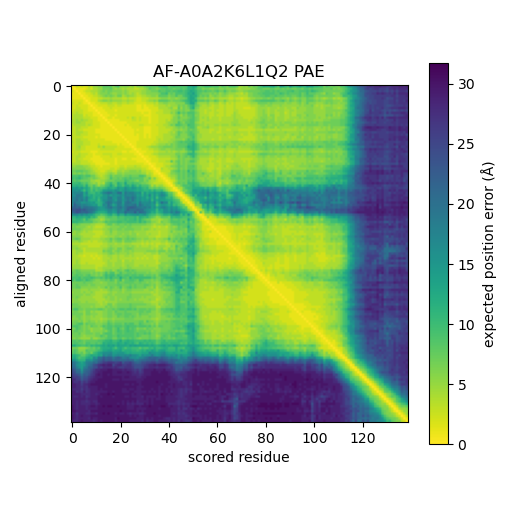9 GLY A CA 1
ATOM 506 C C . GLY A 1 69 ? -9.470 -2.114 9.321 1.00 82.69 69 GLY A C 1
ATOM 507 O O . GLY A 1 69 ? -8.935 -3.176 9.637 1.00 82.69 69 GLY A O 1
ATOM 508 N N . GLY A 1 70 ? -9.226 -1.527 8.149 1.00 84.00 70 GLY A N 1
ATOM 509 C CA . GLY A 1 70 ? -8.158 -1.916 7.241 1.00 84.00 70 GLY A CA 1
ATOM 510 C C . GLY A 1 70 ? -6.792 -1.504 7.778 1.00 84.00 70 GLY A C 1
ATOM 511 O O . GLY A 1 70 ? -6.670 -0.603 8.603 1.00 84.00 70 GLY A O 1
ATOM 512 N N . LEU A 1 71 ? -5.758 -2.188 7.299 1.00 84.88 71 LEU A N 1
ATOM 513 C CA . LEU A 1 71 ? -4.385 -1.977 7.738 1.00 84.88 71 LEU A CA 1
ATOM 514 C C . LEU A 1 71 ? -3.546 -1.486 6.574 1.00 84.88 71 LEU A C 1
ATOM 516 O O . LEU A 1 71 ? -3.629 -2.032 5.472 1.00 84.88 71 LEU A O 1
ATOM 520 N N . VAL A 1 72 ? -2.694 -0.510 6.859 1.00 83.81 72 VAL A N 1
ATOM 521 C CA . VAL A 1 72 ? -1.680 -0.023 5.931 1.00 83.81 72 VAL A CA 1
ATOM 522 C C . VAL A 1 72 ? -0.319 -0.483 6.437 1.00 83.81 72 VAL A C 1
ATOM 524 O O . VAL A 1 72 ? 0.024 -0.287 7.599 1.00 83.81 72 VAL A O 1
ATOM 527 N N . CYS A 1 73 ? 0.452 -1.131 5.565 1.00 83.31 73 CYS A N 1
ATOM 528 C CA . CYS A 1 73 ? 1.819 -1.547 5.854 1.00 83.31 73 CYS A CA 1
ATOM 529 C C . CYS A 1 73 ? 2.757 -0.764 4.944 1.00 83.31 73 CYS A C 1
ATOM 531 O O . CYS A 1 73 ? 2.689 -0.908 3.727 1.00 83.31 73 CYS A O 1
ATOM 533 N N . LEU A 1 74 ? 3.617 0.058 5.543 1.00 81.50 74 LEU A N 1
ATOM 534 C CA . LEU A 1 74 ? 4.598 0.863 4.830 1.00 81.50 74 LEU A CA 1
ATOM 535 C C . LEU A 1 74 ? 5.988 0.289 5.108 1.00 81.50 74 LEU A C 1
ATOM 537 O O . LEU A 1 74 ? 6.360 0.077 6.259 1.00 81.50 74 LEU A O 1
ATOM 541 N N . THR A 1 75 ? 6.757 0.028 4.056 1.00 80.25 75 THR A N 1
ATOM 542 C CA . THR A 1 75 ? 8.114 -0.517 4.166 1.00 80.25 75 THR A CA 1
ATOM 543 C C . THR A 1 75 ? 9.045 0.266 3.267 1.00 80.25 75 THR A C 1
ATOM 545 O O . THR A 1 75 ? 8.745 0.397 2.085 1.00 80.25 75 THR A O 1
ATOM 548 N N . THR A 1 76 ? 10.191 0.698 3.787 1.00 80.94 76 THR A N 1
ATOM 549 C CA . THR A 1 76 ? 11.234 1.366 3.002 1.00 80.94 76 THR A CA 1
ATOM 550 C C . THR A 1 76 ? 12.602 0.745 3.269 1.00 80.94 76 THR A C 1
ATOM 552 O O . THR A 1 76 ? 12.816 0.067 4.277 1.00 80.94 76 THR A O 1
ATOM 555 N N . ARG A 1 77 ? 13.547 0.958 2.353 1.00 82.44 77 ARG A N 1
ATOM 556 C CA . ARG A 1 77 ? 14.930 0.480 2.490 1.00 82.44 77 ARG A CA 1
ATOM 557 C C . ARG A 1 77 ? 15.682 1.295 3.547 1.00 82.44 77 ARG A C 1
ATOM 559 O O . ARG A 1 77 ? 15.411 2.473 3.733 1.00 82.44 77 ARG A O 1
ATOM 566 N N . THR A 1 78 ? 16.669 0.705 4.216 1.00 83.00 78 THR A N 1
ATOM 567 C CA . THR A 1 78 ? 17.558 1.456 5.122 1.00 83.00 78 THR A CA 1
ATOM 568 C C . THR A 1 78 ? 18.954 1.512 4.511 1.00 83.00 78 THR A C 1
ATOM 570 O O . THR A 1 78 ? 19.734 0.577 4.652 1.00 83.00 78 THR A O 1
ATOM 573 N N . ASN A 1 79 ? 19.251 2.586 3.783 1.00 85.56 79 ASN A N 1
ATOM 574 C CA . ASN A 1 79 ? 20.576 2.882 3.241 1.00 85.56 79 ASN A CA 1
ATOM 575 C C . ASN A 1 79 ? 20.824 4.399 3.252 1.00 85.56 79 ASN A C 1
ATOM 577 O O . ASN A 1 79 ? 19.878 5.178 3.353 1.00 85.56 79 ASN A O 1
ATOM 581 N N . LEU A 1 80 ? 22.092 4.811 3.146 1.00 87.38 80 LEU A N 1
ATOM 582 C CA . LEU A 1 80 ? 22.499 6.209 3.338 1.00 87.38 80 LEU A CA 1
ATOM 583 C C . LEU A 1 80 ? 21.753 7.182 2.409 1.00 87.38 80 LEU A C 1
ATOM 585 O O . LEU A 1 80 ? 21.321 8.243 2.843 1.00 87.38 80 LEU A O 1
ATOM 589 N N . SER A 1 81 ? 21.534 6.788 1.152 1.00 84.62 81 SER A N 1
ATOM 590 C CA . SER A 1 81 ? 20.832 7.616 0.167 1.00 84.62 81 SER A CA 1
ATOM 591 C C . SER A 1 81 ? 19.328 7.774 0.430 1.00 84.62 81 SER A C 1
ATOM 593 O O . SER A 1 81 ? 18.730 8.656 -0.162 1.00 84.62 81 SER A O 1
ATOM 595 N N . ASN A 1 82 ? 18.714 6.919 1.259 1.00 83.00 82 ASN A N 1
ATOM 596 C CA . ASN A 1 82 ? 17.276 6.932 1.578 1.00 83.00 82 ASN A CA 1
ATOM 597 C C . ASN A 1 82 ? 16.997 7.402 3.014 1.00 83.00 82 ASN A C 1
ATOM 599 O O . ASN A 1 82 ? 15.874 7.266 3.495 1.00 83.00 82 ASN A O 1
ATOM 603 N N . LEU A 1 83 ? 18.008 7.908 3.730 1.00 86.44 83 LEU A N 1
ATOM 604 C CA . LEU A 1 83 ? 17.871 8.266 5.142 1.00 86.44 83 LEU A CA 1
ATOM 605 C C . LEU A 1 83 ? 16.783 9.330 5.349 1.00 86.44 83 LEU A C 1
ATOM 607 O O . LEU A 1 83 ? 15.887 9.129 6.159 1.00 86.44 83 LEU A O 1
ATOM 611 N N . GLN A 1 84 ? 16.794 10.389 4.534 1.00 84.75 84 GLN A N 1
ATOM 612 C CA . GLN A 1 84 ? 15.803 11.470 4.610 1.00 84.75 84 GLN A CA 1
ATOM 613 C C . GLN A 1 84 ? 14.375 10.972 4.361 1.00 84.75 84 GLN A C 1
ATOM 615 O O . GLN A 1 84 ? 13.446 11.339 5.076 1.00 84.75 84 GLN A O 1
ATOM 620 N N . ASN A 1 85 ? 14.185 10.097 3.370 1.00 82.31 85 ASN A N 1
ATOM 621 C CA . ASN A 1 85 ? 12.872 9.523 3.087 1.00 82.31 85 ASN A CA 1
ATOM 622 C C . ASN A 1 85 ? 12.416 8.557 4.173 1.00 82.31 85 ASN A C 1
ATOM 624 O O . ASN A 1 85 ? 11.230 8.514 4.490 1.00 82.31 85 ASN A O 1
ATOM 628 N N . LYS A 1 86 ? 13.339 7.800 4.768 1.00 85.06 86 LYS A N 1
ATOM 629 C CA . LYS A 1 86 ? 13.040 6.954 5.920 1.00 85.06 86 LYS A CA 1
ATOM 630 C C . LYS A 1 86 ? 12.581 7.794 7.110 1.00 85.06 86 LYS A C 1
ATOM 632 O O . LYS A 1 86 ? 11.531 7.499 7.665 1.00 85.06 86 LYS A O 1
ATOM 637 N N . GLU A 1 87 ? 13.310 8.852 7.451 1.00 87.88 87 GLU A N 1
ATOM 638 C CA . GLU A 1 87 ? 12.941 9.766 8.538 1.00 87.88 87 GLU A CA 1
ATOM 639 C C . GLU A 1 87 ? 11.573 10.413 8.287 1.00 87.88 87 GLU A C 1
ATOM 641 O O . GLU A 1 87 ? 10.716 10.434 9.170 1.00 87.88 87 GLU A O 1
ATOM 646 N N . ALA A 1 88 ? 11.318 10.878 7.060 1.00 84.69 88 ALA A N 1
ATOM 647 C CA . ALA A 1 88 ? 10.023 11.438 6.682 1.00 84.69 88 ALA A CA 1
ATOM 648 C C . ALA A 1 88 ? 8.887 10.403 6.773 1.00 84.69 88 ALA A C 1
ATOM 650 O O . ALA A 1 88 ? 7.790 10.724 7.249 1.00 84.69 88 ALA A O 1
ATOM 651 N N . LEU A 1 89 ? 9.151 9.163 6.352 1.00 84.38 89 LEU A N 1
ATOM 652 C CA . LEU A 1 89 ? 8.202 8.060 6.432 1.00 84.38 89 LEU A CA 1
ATOM 653 C C . LEU A 1 89 ? 7.885 7.715 7.888 1.00 84.38 89 LEU A C 1
ATOM 655 O O . LEU A 1 89 ? 6.714 7.598 8.219 1.00 84.38 89 LEU A O 1
ATOM 659 N N . GLU A 1 90 ? 8.890 7.599 8.756 1.00 85.69 90 GLU A N 1
ATOM 660 C CA . GLU A 1 90 ? 8.726 7.289 10.184 1.00 85.69 90 GLU A CA 1
ATOM 661 C C . GLU A 1 90 ? 8.029 8.427 10.949 1.00 85.69 90 GLU A C 1
ATOM 663 O O . GLU A 1 90 ? 7.219 8.175 11.841 1.00 85.69 90 GLU A O 1
ATOM 668 N N . ALA A 1 91 ? 8.248 9.683 10.552 1.00 87.62 91 ALA A N 1
ATOM 669 C CA . ALA A 1 91 ? 7.586 10.844 11.147 1.00 87.62 91 ALA A CA 1
ATOM 670 C C . ALA A 1 91 ? 6.112 11.008 10.730 1.00 87.62 91 ALA A C 1
ATOM 672 O O . ALA A 1 91 ? 5.388 11.817 11.317 1.00 87.62 91 ALA A O 1
ATOM 673 N N . THR A 1 92 ? 5.653 10.325 9.677 1.00 85.00 92 THR A N 1
ATOM 674 C CA . THR A 1 92 ? 4.277 10.486 9.176 1.00 85.00 92 THR A CA 1
ATOM 675 C C . THR A 1 92 ? 3.242 9.769 10.057 1.00 85.00 92 THR A C 1
ATOM 677 O O . THR A 1 92 ? 2.295 10.437 10.474 1.00 85.00 92 THR A O 1
ATOM 680 N N . PRO A 1 93 ? 3.411 8.481 10.427 1.00 82.62 93 PRO A N 1
ATOM 681 C CA . PRO A 1 93 ? 2.525 7.791 11.364 1.00 82.62 93 PRO A CA 1
ATOM 682 C C . PRO A 1 93 ? 2.363 8.525 12.698 1.00 82.62 93 PRO A C 1
ATOM 684 O O . PRO A 1 93 ? 1.235 8.738 13.125 1.00 82.62 93 PRO A O 1
ATOM 687 N N . GLY A 1 94 ? 3.452 9.030 13.291 1.00 84.81 94 GLY A N 1
ATOM 688 C CA . GLY A 1 94 ? 3.373 9.776 14.554 1.00 84.81 94 GLY A CA 1
ATOM 689 C C . GLY A 1 94 ? 2.513 11.046 14.465 1.00 84.81 94 GLY A C 1
ATOM 690 O O . GLY A 1 94 ? 1.777 11.366 15.394 1.00 84.81 94 GLY A O 1
ATOM 691 N N . ARG A 1 95 ? 2.536 11.752 13.326 1.00 87.38 95 ARG A N 1
ATOM 692 C CA . ARG A 1 95 ? 1.659 12.916 13.090 1.00 87.38 95 ARG A CA 1
ATOM 693 C C . ARG A 1 95 ? 0.189 12.520 12.947 1.00 87.38 95 ARG A C 1
ATOM 695 O O . ARG A 1 95 ? -0.686 13.264 13.378 1.00 87.38 95 ARG A O 1
ATOM 702 N N . LEU A 1 96 ? -0.081 11.363 12.347 1.00 86.25 96 LEU A N 1
ATOM 703 C CA . LEU A 1 96 ? -1.438 10.845 12.167 1.00 86.25 96 LEU A CA 1
ATOM 704 C C . LEU A 1 96 ? -2.046 10.363 13.488 1.00 86.25 96 LEU A C 1
ATOM 706 O O . LEU A 1 96 ? -3.224 10.623 13.731 1.00 86.25 96 LEU A O 1
ATOM 710 N N . GLU A 1 97 ? -1.238 9.745 14.349 1.00 88.19 97 GLU A N 1
ATOM 711 C CA . GLU A 1 97 ? -1.622 9.373 15.716 1.00 88.19 97 GLU A CA 1
ATOM 712 C C . GLU A 1 97 ? -1.938 10.597 16.568 1.00 88.19 97 GLU A C 1
ATOM 714 O O . GLU A 1 97 ? -2.995 10.667 17.189 1.00 88.19 97 GLU A O 1
ATOM 719 N N . GLN A 1 98 ? -1.067 11.610 16.551 1.00 89.06 98 GLN A N 1
ATOM 720 C CA . GLN A 1 98 ? -1.293 12.859 17.288 1.00 89.06 98 GLN A CA 1
ATOM 721 C C . GLN A 1 98 ? -2.570 13.582 16.842 1.00 89.06 98 GLN A C 1
ATOM 723 O O . GLN A 1 98 ? -3.239 14.214 17.657 1.00 89.06 98 GLN A O 1
ATOM 728 N N . ALA A 1 99 ? -2.922 13.480 15.559 1.00 88.25 99 ALA A N 1
ATOM 729 C CA . ALA A 1 99 ? -4.155 14.034 15.009 1.00 88.25 99 ALA A CA 1
ATOM 730 C C . ALA A 1 99 ? -5.403 13.170 15.288 1.00 88.25 99 ALA A C 1
ATOM 732 O O . ALA A 1 99 ? -6.505 13.565 14.907 1.00 88.25 99 ALA A O 1
ATOM 733 N N . GLY A 1 100 ? -5.254 11.991 15.906 1.00 86.56 100 GLY A N 1
ATOM 734 C CA . GLY A 1 100 ? -6.341 11.034 16.129 1.00 86.56 100 GLY A CA 1
ATOM 735 C C . GLY A 1 100 ? -6.922 10.452 14.837 1.00 86.56 100 GLY A C 1
ATOM 736 O O . GLY A 1 100 ? -8.062 9.993 14.825 1.00 86.56 100 GLY A O 1
ATOM 737 N N . ALA A 1 101 ? -6.172 10.518 13.733 1.00 84.50 101 ALA A N 1
ATOM 738 C CA . ALA A 1 101 ? -6.627 10.046 12.432 1.00 84.50 101 ALA A CA 1
ATOM 739 C C . ALA A 1 101 ? -6.416 8.532 12.272 1.00 84.50 101 ALA A C 1
ATOM 741 O O . ALA A 1 101 ? -7.236 7.876 11.632 1.00 84.50 101 ALA A O 1
ATOM 742 N N . TRP A 1 102 ? -5.319 7.999 12.824 1.00 86.31 102 TRP A N 1
ATOM 743 C CA . TRP A 1 102 ? -4.888 6.602 12.707 1.00 86.31 102 TRP A CA 1
ATOM 744 C C . TRP A 1 102 ? -4.069 6.176 13.922 1.00 86.31 102 TRP A C 1
ATOM 746 O O . TRP A 1 102 ? -3.338 6.999 14.453 1.00 86.31 102 TRP A O 1
ATOM 756 N N . ASP A 1 103 ? -4.114 4.889 14.270 1.00 85.94 103 ASP A N 1
ATOM 757 C CA . ASP A 1 103 ? -3.301 4.298 15.339 1.00 85.94 103 ASP A CA 1
ATOM 758 C C . ASP A 1 103 ? -2.250 3.340 14.757 1.00 85.94 103 ASP A C 1
ATOM 760 O O . ASP A 1 103 ? -2.575 2.477 13.928 1.00 85.94 103 ASP A O 1
ATOM 764 N N . CYS A 1 104 ? -0.992 3.435 15.199 1.00 84.31 104 CYS A N 1
ATOM 765 C CA . CYS A 1 104 ? 0.011 2.424 14.890 1.00 84.31 104 CYS A CA 1
ATOM 766 C C . CYS A 1 104 ? -0.236 1.173 15.721 1.00 84.31 104 CYS A C 1
ATOM 768 O O . CYS A 1 104 ? -0.514 1.197 16.921 1.00 84.31 104 CYS A O 1
ATOM 770 N N . LEU A 1 105 ? -0.058 0.033 15.065 1.00 85.44 105 LEU A N 1
ATOM 771 C CA . LEU A 1 105 ? -0.129 -1.246 15.741 1.00 85.44 105 LEU A CA 1
ATOM 772 C C . LEU A 1 105 ? 1.190 -1.537 16.467 1.00 85.44 105 LEU A C 1
ATOM 774 O O . LEU A 1 105 ? 2.263 -1.339 15.889 1.00 85.44 105 LEU A O 1
ATOM 778 N N . PRO A 1 106 ? 1.139 -2.064 17.703 1.00 84.50 106 PRO A N 1
ATOM 779 C CA . PRO A 1 106 ? 2.346 -2.458 18.409 1.00 84.50 106 PRO A CA 1
ATOM 780 C C . PRO A 1 106 ? 3.016 -3.654 17.711 1.00 84.50 106 PRO A C 1
ATOM 782 O O . PRO A 1 106 ? 2.333 -4.458 17.069 1.00 84.50 106 PRO A O 1
ATOM 785 N N . PRO A 1 107 ? 4.327 -3.875 17.913 1.00 78.38 107 PRO A N 1
ATOM 786 C CA . PRO A 1 107 ? 5.036 -5.033 17.357 1.00 78.38 107 PRO A CA 1
ATOM 787 C C . PRO A 1 107 ? 4.439 -6.392 17.760 1.00 78.38 107 PRO A C 1
ATOM 789 O O . PRO A 1 107 ? 4.623 -7.391 17.070 1.00 78.38 107 PRO A O 1
ATOM 792 N N . SER A 1 108 ? 3.726 -6.438 18.889 1.00 82.69 108 SER A N 1
ATOM 793 C CA . SER A 1 108 ? 3.038 -7.626 19.402 1.00 82.69 108 SER A CA 1
ATOM 794 C C . SER A 1 108 ? 1.706 -7.917 18.710 1.00 82.69 108 SER A C 1
ATOM 796 O O . SER A 1 108 ? 1.105 -8.963 18.976 1.00 82.69 108 SER A O 1
ATOM 798 N N . TRP A 1 109 ? 1.222 -7.016 17.852 1.00 84.44 109 TRP A N 1
ATOM 799 C CA . TRP A 1 109 ? -0.062 -7.168 17.191 1.00 84.44 109 TRP A CA 1
ATOM 800 C C . TRP A 1 109 ? -0.076 -8.408 16.296 1.00 84.44 109 TRP A C 1
ATOM 802 O O . TRP A 1 109 ? 0.870 -8.709 15.565 1.00 84.44 109 TRP A O 1
ATOM 812 N N . ARG A 1 110 ? -1.186 -9.144 16.353 1.00 76.81 110 ARG A N 1
ATOM 813 C CA . ARG A 1 110 ? -1.391 -10.355 15.564 1.00 76.81 110 ARG A CA 1
ATOM 814 C C . ARG A 1 110 ? -2.668 -10.228 14.762 1.00 76.81 110 ARG A C 1
ATOM 816 O O . ARG A 1 110 ? -3.727 -9.919 15.302 1.00 76.81 110 ARG A O 1
ATOM 823 N N . TRP A 1 111 ? -2.556 -10.541 13.477 1.00 69.19 111 TRP A N 1
ATOM 824 C CA . TRP A 1 111 ? -3.723 -10.727 12.638 1.00 69.19 111 TRP A CA 1
ATOM 825 C C . TRP A 1 111 ? -4.346 -12.085 12.935 1.00 69.19 111 TRP A C 1
ATOM 827 O O . TRP A 1 111 ? -3.707 -13.122 12.738 1.00 69.19 111 TRP A O 1
ATOM 837 N N . TYR A 1 112 ? -5.604 -12.069 13.356 1.00 68.38 112 TYR A N 1
ATOM 838 C CA . TYR A 1 112 ? -6.439 -13.257 13.377 1.00 68.38 112 TYR A CA 1
ATOM 839 C C . TYR A 1 112 ? -7.446 -13.124 12.237 1.00 68.38 112 TYR A C 1
ATOM 841 O O . TYR A 1 112 ? -8.150 -12.110 12.179 1.00 68.38 112 TYR A O 1
ATOM 849 N N . PRO A 1 113 ? -7.531 -14.101 11.317 1.00 60.09 113 PRO A N 1
ATOM 850 C CA . PRO A 1 113 ? -8.656 -14.138 10.403 1.00 60.09 113 PRO A CA 1
ATOM 851 C C . PRO A 1 113 ? -9.920 -14.151 11.254 1.00 60.09 113 PRO A C 1
ATOM 853 O O . PRO A 1 113 ? -10.031 -14.974 12.164 1.00 60.09 113 PRO A O 1
ATOM 856 N N . ALA A 1 114 ? -10.862 -13.250 10.966 1.00 55.44 114 ALA A N 1
ATOM 857 C CA . ALA A 1 114 ? -12.206 -13.404 11.489 1.00 55.44 114 ALA A CA 1
ATOM 858 C C . ALA A 1 114 ? -12.644 -14.821 11.112 1.00 55.44 114 ALA A C 1
ATOM 860 O O . ALA A 1 114 ? -12.710 -15.156 9.925 1.00 55.44 114 ALA A O 1
ATOM 861 N N . SER A 1 115 ? -12.851 -15.681 12.110 1.00 48.50 115 SER A N 1
ATOM 862 C CA . SER A 1 115 ? -13.493 -16.965 11.890 1.00 48.50 115 SER A CA 1
ATOM 863 C C . SER A 1 115 ? -14.792 -16.652 11.167 1.00 48.50 115 SER A C 1
ATOM 865 O O . SER A 1 115 ? -15.644 -15.953 11.720 1.00 48.50 115 SER A O 1
ATOM 867 N N . LEU A 1 116 ? -14.904 -17.103 9.911 1.00 43.25 116 LEU A N 1
ATOM 868 C CA . LEU A 1 116 ? -16.176 -17.125 9.199 1.00 43.25 116 LEU A CA 1
ATOM 869 C C . LEU A 1 116 ? -17.197 -17.654 10.205 1.00 43.25 116 LEU A C 1
ATOM 871 O O . LEU A 1 116 ? -16.918 -18.707 10.792 1.00 43.25 116 LEU A O 1
ATOM 875 N N . PRO A 1 117 ? -18.308 -16.946 10.477 1.00 40.41 117 PRO A N 1
ATOM 876 C CA . PRO A 1 117 ? -19.320 -17.502 11.345 1.00 40.41 117 PRO A CA 1
ATOM 877 C C . PRO A 1 117 ? -19.686 -18.851 10.739 1.00 40.41 117 PRO A C 1
ATOM 879 O O . PRO A 1 117 ? -20.199 -18.922 9.621 1.00 40.41 117 PRO A O 1
ATOM 882 N N . ARG A 1 118 ? -19.330 -19.931 11.448 1.00 39.75 118 ARG A N 1
ATOM 883 C CA . ARG A 1 118 ? -19.871 -21.259 11.189 1.00 39.75 118 ARG A CA 1
ATOM 884 C C . ARG A 1 118 ? -21.364 -21.010 11.190 1.00 39.75 118 ARG A C 1
ATOM 886 O O . ARG A 1 118 ? -21.863 -20.594 12.233 1.00 39.75 118 ARG A O 1
ATOM 893 N N . MET A 1 119 ? -22.020 -21.120 10.029 1.00 37.34 119 MET A N 1
ATOM 894 C CA . MET A 1 119 ? -23.465 -20.945 9.950 1.00 37.34 119 MET A CA 1
ATOM 895 C C . MET A 1 119 ? -24.043 -21.840 11.036 1.00 37.34 119 MET A C 1
ATOM 897 O O . MET A 1 119 ? -23.952 -23.066 10.957 1.00 37.34 119 MET A O 1
ATOM 901 N N . ALA A 1 120 ? -24.499 -21.214 12.117 1.00 35.81 120 ALA A N 1
ATOM 902 C CA . ALA A 1 120 ? -25.185 -21.918 13.163 1.00 35.81 120 ALA A CA 1
ATOM 903 C C . ALA A 1 120 ? -26.475 -22.362 12.498 1.00 35.81 120 ALA A C 1
ATOM 905 O O . ALA A 1 120 ? -27.286 -21.531 12.084 1.00 35.81 120 ALA A O 1
ATOM 906 N N . SER A 1 121 ? -26.604 -23.673 12.315 1.00 41.03 121 SER A N 1
ATOM 907 C CA . SER A 1 121 ? -27.882 -24.306 12.060 1.00 41.03 121 SER A CA 1
ATOM 908 C C . SER A 1 121 ? -28.892 -23.670 13.008 1.00 41.03 121 SER A C 1
ATOM 910 O O . SER A 1 121 ? -28.687 -23.647 14.221 1.00 41.03 121 SER A O 1
ATOM 912 N N . SER A 1 122 ? -29.906 -23.061 12.403 1.00 42.66 122 SER A N 1
ATOM 913 C CA . SER A 1 122 ? -30.994 -22.352 13.058 1.00 42.66 122 SER A CA 1
ATOM 914 C C . SER A 1 122 ? -31.483 -23.084 14.308 1.00 42.66 122 SER A C 1
ATOM 916 O O . SER A 1 122 ? -31.906 -24.235 14.232 1.00 42.66 122 SER A O 1
ATOM 918 N N . SER A 1 123 ? -31.456 -22.385 15.441 1.00 39.53 123 SER A N 1
ATOM 919 C CA . SER A 1 123 ? -32.369 -22.607 16.559 1.00 39.53 123 SER A CA 1
ATOM 920 C C . SER A 1 123 ? -32.384 -21.361 17.446 1.00 39.53 123 SER A C 1
ATOM 922 O O . SER A 1 123 ? -31.563 -21.219 18.342 1.00 39.53 123 SER A O 1
ATOM 924 N N . ALA A 1 124 ? -33.335 -20.482 17.131 1.00 38.66 124 ALA A N 1
ATOM 925 C CA . ALA A 1 124 ? -34.136 -19.646 18.028 1.00 38.66 124 ALA A CA 1
ATOM 926 C C . ALA A 1 124 ? -33.483 -18.746 19.110 1.00 38.66 124 ALA A C 1
ATOM 928 O O . ALA A 1 124 ? -32.784 -19.188 20.011 1.00 38.66 124 ALA A O 1
ATOM 929 N N . LEU A 1 125 ? -33.943 -17.485 19.054 1.00 36.16 125 LEU A N 1
ATOM 930 C CA . LEU A 1 125 ? -34.065 -16.452 20.093 1.00 36.16 125 LEU A CA 1
ATOM 931 C C . LEU A 1 125 ? -32.815 -15.998 20.864 1.00 36.16 125 LEU A C 1
ATOM 933 O O . LEU A 1 125 ? -32.363 -16.636 21.805 1.00 36.16 125 LEU A O 1
ATOM 937 N N . SER A 1 126 ? -32.421 -14.748 20.607 1.00 31.97 126 SER A N 1
ATOM 938 C CA . SER A 1 126 ? -32.086 -13.802 21.675 1.00 31.97 126 SER A CA 1
ATOM 939 C C . SER A 1 126 ? -32.146 -12.368 21.144 1.00 31.97 126 SER A C 1
ATOM 941 O O . SER A 1 126 ? -31.534 -12.025 20.135 1.00 31.97 126 SER A O 1
ATOM 943 N N . THR A 1 127 ? -32.953 -11.551 21.807 1.00 41.91 127 THR A N 1
ATOM 944 C CA . THR A 1 127 ? -33.136 -10.112 21.611 1.00 41.91 127 THR A CA 1
ATOM 945 C C . THR A 1 127 ? -31.836 -9.338 21.832 1.00 41.91 127 THR A C 1
ATOM 947 O O . THR A 1 127 ? -31.297 -9.344 22.937 1.00 41.91 127 THR A O 1
ATOM 950 N N . CYS A 1 128 ? -31.390 -8.584 20.825 1.00 32.72 128 CYS A N 1
ATOM 951 C CA . CYS A 1 128 ? -30.392 -7.529 20.996 1.00 32.72 128 CYS A CA 1
ATOM 952 C C . CYS A 1 128 ? -31.024 -6.176 20.654 1.00 32.72 128 CYS A C 1
ATOM 954 O O . CYS A 1 128 ? -31.537 -5.961 19.560 1.00 32.72 128 CYS A O 1
ATOM 956 N N . THR A 1 129 ? -31.017 -5.287 21.640 1.00 36.50 129 THR A N 1
ATOM 957 C CA . THR A 1 129 ? -31.578 -3.936 21.618 1.00 3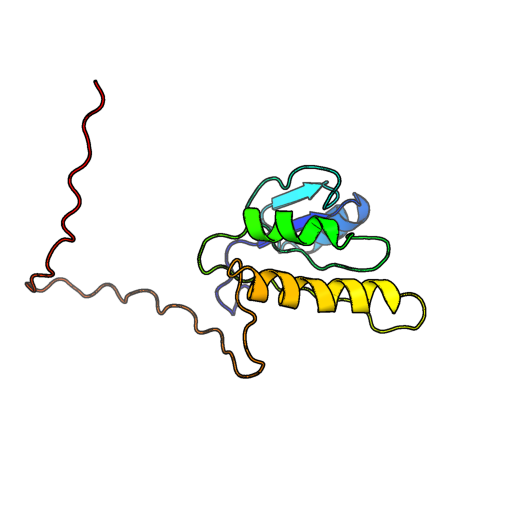6.50 129 THR A CA 1
ATOM 958 C C . THR A 1 129 ? -30.985 -3.066 20.510 1.00 36.50 129 THR A C 1
ATOM 960 O O . THR A 1 129 ? -29.771 -2.896 20.416 1.00 36.50 129 THR A O 1
ATOM 963 N N . GLU A 1 130 ? -31.872 -2.475 19.714 1.00 37.12 130 GLU A N 1
ATOM 964 C CA . GLU A 1 130 ? -31.580 -1.540 18.632 1.00 37.12 130 GLU A CA 1
ATOM 965 C C . GLU A 1 130 ? -31.133 -0.167 19.172 1.00 37.12 130 GLU A C 1
ATOM 967 O O . GLU A 1 130 ? -31.723 0.399 20.098 1.00 37.12 130 GLU A O 1
ATOM 972 N N . SER A 1 131 ? -30.072 0.383 18.580 1.00 38.09 131 SER A N 1
ATOM 973 C CA . SER A 1 131 ? -29.574 1.733 18.853 1.00 38.09 131 SER A CA 1
ATOM 974 C C . SER A 1 131 ? -30.583 2.778 18.372 1.00 38.09 131 SER A C 1
ATOM 976 O O . SER A 1 131 ? -30.908 2.850 17.188 1.00 38.09 131 SER A O 1
ATOM 978 N N . ARG A 1 132 ? -31.069 3.629 19.287 1.00 46.50 132 ARG A N 1
ATOM 979 C CA . ARG A 1 132 ? -31.963 4.753 18.970 1.00 46.50 132 ARG A CA 1
ATOM 980 C C . ARG A 1 132 ? -31.238 5.790 18.108 1.00 46.50 132 ARG A C 1
ATOM 982 O O . ARG A 1 132 ? -30.656 6.737 18.633 1.00 46.50 132 ARG A O 1
ATOM 989 N N . ARG A 1 133 ? -31.355 5.698 16.785 1.00 44.91 133 ARG A N 1
ATOM 990 C CA . ARG A 1 133 ? -31.212 6.864 15.899 1.00 44.91 133 ARG A CA 1
ATOM 991 C C . ARG A 1 133 ? -32.360 6.889 14.900 1.00 44.91 133 ARG A C 1
ATOM 993 O O . ARG A 1 133 ? -32.426 6.074 13.991 1.00 44.91 133 ARG A O 1
ATOM 1000 N N . ARG A 1 134 ? -33.268 7.854 15.073 1.00 51.12 134 ARG A N 1
ATOM 1001 C CA . ARG A 1 134 ? -34.299 8.160 14.074 1.00 51.12 134 ARG A CA 1
ATOM 1002 C C . ARG A 1 134 ? -33.631 8.753 12.824 1.00 51.12 134 ARG A C 1
ATOM 1004 O O . ARG A 1 134 ? -32.839 9.686 12.982 1.00 51.12 134 ARG A O 1
ATOM 1011 N N . PRO A 1 135 ? -33.964 8.303 11.604 1.00 42.66 135 PRO A N 1
ATOM 1012 C CA . PRO A 1 135 ? -33.571 9.015 10.398 1.00 42.66 135 PRO A CA 1
ATOM 1013 C C . PRO A 1 135 ? -34.369 10.323 10.313 1.00 42.66 135 PRO A C 1
ATOM 1015 O O . PRO A 1 135 ? -35.595 10.332 10.431 1.00 42.66 135 PRO A O 1
ATOM 1018 N N . ARG A 1 136 ? -33.670 11.451 10.149 1.00 48.75 136 ARG A N 1
ATOM 1019 C CA . ARG A 1 136 ? -34.315 12.731 9.837 1.00 48.75 136 ARG A CA 1
ATOM 1020 C C . ARG A 1 136 ? -34.803 12.679 8.389 1.00 48.75 136 ARG A C 1
ATOM 1022 O O . ARG A 1 136 ? -34.000 12.514 7.475 1.00 48.75 136 ARG A O 1
ATOM 1029 N N . LEU A 1 137 ? -36.115 12.810 8.208 1.00 47.59 137 LEU A N 1
ATOM 1030 C CA . LEU A 1 137 ? -36.751 12.981 6.907 1.00 47.59 137 LEU A CA 1
ATOM 1031 C C . LEU A 1 137 ? -36.348 14.352 6.339 1.00 47.59 137 LEU A C 1
ATOM 1033 O O . LEU A 1 137 ? -36.442 15.361 7.042 1.00 47.59 137 LEU A O 1
ATOM 1037 N N . ARG A 1 138 ? -35.879 14.377 5.089 1.00 43.84 138 ARG A N 1
ATOM 1038 C CA . ARG A 1 138 ? -35.660 15.613 4.326 1.00 43.84 138 ARG A CA 1
ATOM 1039 C C . ARG A 1 138 ? -37.008 16.316 4.108 1.00 43.84 138 ARG A C 1
ATOM 1041 O O . ARG A 1 138 ? -37.993 15.643 3.811 1.00 43.84 138 ARG A O 1
ATOM 1048 N N . LYS A 1 139 ? -37.026 17.641 4.249 1.00 52.06 139 LYS A N 1
ATOM 1049 C CA . LYS A 1 139 ? -37.990 18.518 3.577 1.00 52.06 139 LYS A CA 1
ATOM 1050 C C . LYS A 1 139 ? -37.263 19.209 2.438 1.00 52.06 139 LYS A C 1
ATOM 1052 O O . LYS A 1 139 ? -36.063 19.501 2.643 1.00 52.06 139 LYS A O 1
#

Mean predicted aligned error: 12.67 Å

Secondary structure (DSSP, 8-state):
-GGGT----EEEES-HHHHHHHHHTT--SEEEE--TTTS--SSS------TTT--GGGHHHHHHHSPTT---------SGGGHHHHHHHHHHHHHHHHTTS--PPPTT--------------------PPP--PPPPP-

Solvent-accessible surface area (backbone atoms only — not comparable to full-atom values): 9371 Å² total; per-residue (Å²): 97,58,93,75,69,50,81,86,39,72,46,76,36,71,45,69,69,60,49,50,56,49,55,75,67,70,69,50,83,44,76,45,84,46,43,62,70,80,50,84,74,98,52,72,53,83,63,70,39,34,87,98,70,34,58,73,80,24,50,66,55,44,53,70,34,39,55,92,95,56,81,81,65,77,54,66,69,92,48,84,93,33,44,69,58,45,54,52,50,63,54,45,58,59,54,33,37,75,68,70,76,46,81,84,77,60,94,84,65,75,93,70,79,78,73,72,75,72,82,72,77,88,76,84,88,81,92,76,88,79,80,93,71,83,82,82,79,85,130

=== Feature glossary ===
Reading guide. The protein is described through the following features:

Foldseek 3Di. A 3Di character summarizes, for each residue, the relative orientation of the Cα frame of its nearest spatial neighbor. Because it encodes fold topology rather than chemistry, 3Di alignments detect remote structural similarity that sequence alignment misses.

Contact-map, Ramachandran, and PAE plots. Plot images: a contact map (which residues are close in 3D, as an N×N binary image), a Ramachandran scatter (backbone torsion angles, revealing secondary-structure composition at a glance), and — for AlphaFold structures — a PAE heatmap (pairwise prediction confidence).

Radius of gyration, Cα contacts, bounding box. Radius of gyration (Rg) is the root-mean-square distance of Cα atoms from their centroid — a single number for overall size and compactness. A globular domain of N residues has Rg ≈ 2.2·N^0.38 Å; an extended or disordered chain has a much larger Rg. The Cα contact count is the numb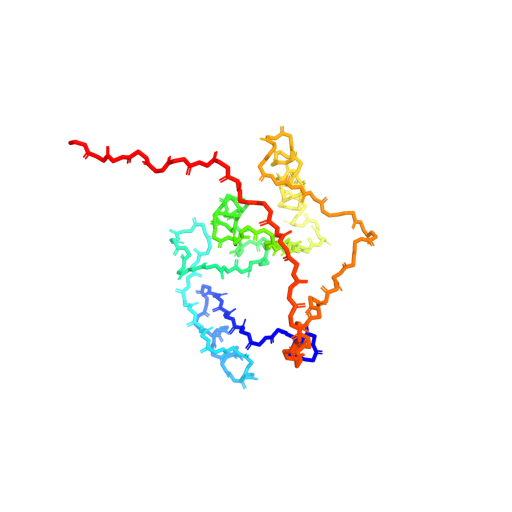er of residue pairs whose Cα atoms are within 8 Å and are more than four positions apart in sequence — a standard proxy for tertiary packing density. The bounding box is the smallest axis-aligned box enclosing all Cα atoms.

Secondary structure (8-state, DSSP). Eight-state secondary structure (DSSP): H is the canonical α-helix, G the tighter 3₁₀-helix, I the wider π-helix; E/B are β-structure, T and S are turns and bends, and '-' is everything else. DSSP derives these from the pattern of main-chain N–H···O=C hydrogen bonds, not from the sequence.

B-factor. B-factor (Debye–Waller factor) reflects atomic displacement in the crystal lattice. It is an experimental observable (units Å²), not a prediction; low values mean the atom is pinned down, high values mean it moves or is heterogeneous across the crystal.

pLDDT. pLDDT is the predicted lDDT-Cα score: AlphaFold's confidence that the local environment of each residue (all inter-atomic distances within 15 Å) is correctly placed. It is a per-residue number between 0 and 100, with higher meaning more reliable.

Nearest PDB structures. Nearest PDB neighbors are the top structural matches found by Foldseek when searching this structure against the entire Protein Data Bank. Each hit reports a TM-score (0 to 1; >0.5 almost always implies the same fold) and an E-value. These are *structural* homologs — they may share no detectable sequence similarity.

Solvent-accessible surface area. Accessible surface area quantifies burial. A residue with SASA near zero is packed into the hydrophobic core; one with SASA >100 Å² sits on the surface. Computed here via the Shrake–Rupley numerical algorithm with a 1.4 Å probe.

Rendered structure images. Structure images are PyMOL renders from six orthogonal camera directions. Cartoon representation draws helices as coils and strands as arrows; sticks shows the backbone as bonds; surface shows the solvent-excluded envelope. Rainbow coloring maps sequence position to hue (blue→red, N→C); chain coloring assigns a distinct color per polypeptide.

Backbone torsions (φ/ψ). φ (phi) and ψ (psi) are the two rotatable backbone dihedrals per residue: φ is the C(i-1)–N–Cα–C torsion, ψ is the N–Cα–C–N(i+1) torsion, both in degrees on (−180°, 180°]. α-helical residues cluster near (−60°, −45°); β-strand residues near (−120°, +130°). A Ramachandran plot is simply a scatter of (φ, ψ) for every residue.

Predicted aligned error. Predicted Aligned Error (PAE) is an AlphaFold confidence matrix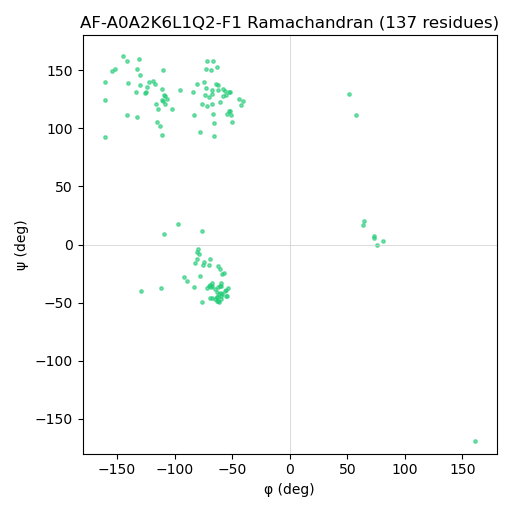: entry (i, j) is the expected error in the position of residue j, in ångströms, when the prediction is superimposed on the true structure at residue i. Low PAE within a block of residues means that block is internally rigid and well-predicted; high PAE between two blocks means their relative placement is uncertain even if each block individually is confident.

mmCIF coordinates. Structure coordinates are given as an mmCIF _atom_site loop: one row per atom with element, residue name, chain id, sequence number, and x/y/z position in Å. Only the four main-chain atoms per residue are included here; side chains are omitted to keep the record compact.

InterPro / GO / CATH / organism. Database cross-references. InterPro integrates a dozen domain/family signature databases into unified entries with residue-range hits. GO terms attach function/process/location labels with evidence codes. CATH codes position the fold in a four-level structural taxonomy. Organism is the NCBI-taxonomy species name.

Secondary structure (3-state, P-SEA). SS3 is a coarse helix/strand/coil call (letters a/b/c) made by the P-SEA algorithm from inter-Cα distances and dihedrals. It is less detailed than DSSP but needs only Cα positions.

Sequence. Sequence gives the chain of amino acids in standard one-letter code (A=alanine, C=cysteine, …, Y=tyrosine), read N→C. It is the only feature that is directly encoded by the gene; all structural features are derived from the folded form of this sequence.